Protein AF-A0A9D6EJ32-F1 (afdb_monomer)

Radius of gyration: 25.97 Å; Cα contacts (8 Å, |Δi|>4): 115; chains: 1; bounding box: 68×30×77 Å

Foldseek 3Di:
DDDDDDDDDDDPPPPCPPVDDDDQWDQDPVVRDIAGWDWAFDDQDQQFTKTFTAGPPPRDGRDIDTGRDNVVVVVVVVVVPDDPDPPDDDDDDDD

pLDDT: mean 80.8, std 14.59, range [41.56, 95.0]

Sequence (95 aa):
MGYNKDEKGCRRMTEHAYREFEASALYCARCRRAVAVRKKLLLILPTGAQYDYVCQECGSPVGSKLDQDPTEFRRTARAAGPPPLPTGPPRRRPL

Structure (mmCIF, N/CA/C/O backbone):
data_AF-A0A9D6EJ32-F1
#
_entry.id   AF-A0A9D6EJ32-F1
#
loop_
_atom_site.group_PDB
_atom_site.id
_atom_site.type_symbol
_atom_site.label_atom_id
_atom_site.label_alt_id
_atom_site.label_comp_id
_atom_site.label_asym_id
_atom_site.label_entity_id
_atom_site.label_seq_id
_atom_site.pdbx_PDB_ins_code
_atom_site.Cartn_x
_atom_site.Cartn_y
_atom_site.Cartn_z
_atom_site.occupancy
_atom_site.B_iso_or_equiv
_atom_site.auth_seq_id
_atom_site.auth_comp_id
_atom_site.auth_asym_id
_atom_site.auth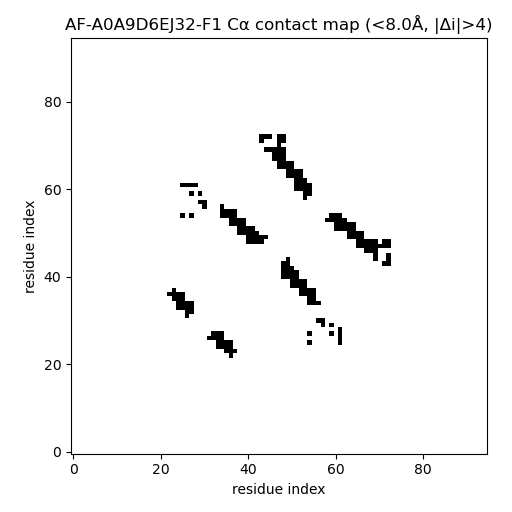_atom_id
_atom_site.pdbx_PDB_model_num
ATOM 1 N N . MET A 1 1 ? 58.852 -21.996 15.484 1.00 41.56 1 MET A N 1
ATOM 2 C CA . MET A 1 1 ? 58.411 -20.917 16.390 1.00 41.56 1 MET A CA 1
ATOM 3 C C . MET A 1 1 ? 56.899 -20.956 16.486 1.00 41.56 1 MET A C 1
ATOM 5 O O . MET A 1 1 ? 56.245 -20.912 15.453 1.00 41.56 1 MET A O 1
ATOM 9 N N . GLY A 1 2 ? 56.365 -21.109 17.695 1.00 46.16 2 GLY A N 1
ATOM 10 C CA . GLY A 1 2 ? 54.937 -20.997 17.961 1.00 46.16 2 GLY A CA 1
ATOM 11 C C . GLY A 1 2 ? 54.562 -19.574 18.349 1.00 46.16 2 GLY A C 1
ATOM 12 O O . GLY A 1 2 ? 55.378 -18.863 18.929 1.00 46.16 2 GLY A O 1
ATOM 13 N N . TYR A 1 3 ? 53.311 -19.218 18.088 1.00 49.28 3 TYR A N 1
ATOM 14 C CA . TYR A 1 3 ? 52.601 -18.201 18.849 1.00 49.28 3 TYR A CA 1
ATOM 15 C C . TYR A 1 3 ? 51.168 -18.692 19.074 1.00 49.28 3 TYR A C 1
ATOM 17 O O . TYR A 1 3 ? 50.356 -18.738 18.156 1.00 49.28 3 TYR A O 1
ATOM 25 N N . ASN A 1 4 ? 50.901 -19.103 20.313 1.00 65.88 4 ASN A N 1
ATOM 26 C CA . ASN A 1 4 ? 49.569 -19.111 20.915 1.00 65.88 4 ASN A CA 1
ATOM 27 C C . ASN A 1 4 ? 49.234 -17.676 21.352 1.00 65.88 4 ASN A C 1
ATOM 29 O O . ASN A 1 4 ? 50.161 -16.997 21.801 1.00 65.88 4 ASN A O 1
ATOM 33 N N . LYS A 1 5 ? 47.957 -17.258 21.283 1.00 45.75 5 LYS A N 1
ATOM 34 C CA . LYS A 1 5 ? 47.224 -16.513 22.340 1.00 45.75 5 LYS A CA 1
ATOM 35 C C . LYS A 1 5 ? 45.914 -15.849 21.849 1.00 45.75 5 LYS A C 1
ATOM 37 O O . LYS A 1 5 ? 45.938 -14.916 21.057 1.00 45.75 5 LYS A O 1
ATOM 42 N N . ASP A 1 6 ? 44.809 -16.314 22.437 1.00 49.41 6 ASP A N 1
ATOM 43 C CA . ASP A 1 6 ? 43.765 -15.518 23.113 1.00 49.41 6 ASP A CA 1
ATOM 44 C C . ASP A 1 6 ? 42.688 -14.750 22.301 1.00 49.41 6 ASP A C 1
ATOM 46 O O . ASP A 1 6 ? 42.751 -13.546 22.074 1.00 49.41 6 ASP A O 1
ATOM 50 N N . GLU A 1 7 ? 41.611 -15.465 21.962 1.00 65.25 7 GLU A N 1
ATOM 51 C CA . GLU A 1 7 ? 40.217 -15.280 22.444 1.00 65.25 7 GLU A CA 1
ATOM 52 C C . GLU A 1 7 ? 39.652 -13.891 22.857 1.00 65.25 7 GLU A C 1
ATOM 54 O O . GLU A 1 7 ? 38.835 -13.824 23.778 1.00 65.25 7 GLU A O 1
ATOM 59 N N . LYS A 1 8 ? 39.963 -12.761 22.204 1.00 58.44 8 LYS A N 1
ATOM 60 C CA . LYS A 1 8 ? 39.352 -11.466 22.604 1.00 58.44 8 LYS A CA 1
ATOM 61 C C . LYS A 1 8 ? 38.588 -10.719 21.508 1.00 58.44 8 LYS A C 1
ATOM 63 O O . LYS A 1 8 ? 39.156 -9.956 20.742 1.00 58.44 8 LYS A O 1
ATOM 68 N N . GLY A 1 9 ? 37.258 -10.845 21.586 1.00 51.47 9 GLY A N 1
ATOM 69 C CA . GLY A 1 9 ? 36.380 -9.676 21.726 1.00 51.47 9 GLY A CA 1
ATOM 70 C C . GLY A 1 9 ? 35.730 -9.109 20.460 1.00 51.47 9 GLY A C 1
ATOM 71 O O . GLY A 1 9 ? 36.396 -8.605 19.570 1.00 51.47 9 GLY A O 1
ATOM 72 N N . CYS A 1 10 ? 34.393 -9.089 20.480 1.00 47.09 10 CYS A N 1
ATOM 73 C CA . CYS A 1 10 ? 33.481 -8.426 19.542 1.00 47.09 10 CYS A CA 1
ATOM 74 C C . CYS A 1 10 ? 33.467 -9.002 18.115 1.00 47.09 10 CYS A C 1
ATOM 76 O O . CYS A 1 10 ? 34.199 -8.579 17.220 1.00 47.09 10 CYS A O 1
ATOM 78 N N . ARG A 1 11 ? 32.555 -9.963 17.888 1.00 57.66 11 ARG A N 1
ATOM 79 C CA . ARG A 1 11 ? 32.134 -10.364 16.538 1.00 57.66 11 ARG A CA 1
ATOM 80 C C . ARG A 1 11 ? 31.806 -9.086 15.765 1.00 57.66 11 ARG A C 1
ATOM 82 O O . ARG A 1 11 ? 30.899 -8.366 16.173 1.00 57.66 11 ARG A O 1
ATOM 89 N N . ARG A 1 12 ? 32.533 -8.811 14.675 1.00 56.84 12 ARG A N 1
ATOM 90 C CA . ARG A 1 12 ? 32.172 -7.778 13.694 1.00 56.84 12 ARG A CA 1
ATOM 91 C C . ARG A 1 12 ? 30.744 -8.065 13.239 1.00 56.84 12 ARG A C 1
ATOM 93 O O . ARG A 1 12 ? 30.522 -8.937 12.403 1.00 56.84 12 ARG A O 1
ATOM 100 N N . MET A 1 13 ? 29.780 -7.395 13.861 1.00 58.62 13 MET A N 1
ATOM 101 C CA . MET A 1 13 ? 28.390 -7.439 13.450 1.00 58.62 13 MET A CA 1
ATOM 102 C C . MET A 1 13 ? 28.369 -6.759 12.090 1.00 58.62 13 MET A C 1
ATOM 104 O O . MET A 1 13 ? 28.684 -5.580 11.972 1.00 58.62 13 MET A O 1
ATOM 108 N N . THR A 1 14 ? 28.152 -7.554 11.050 1.00 59.84 14 THR A N 1
ATOM 109 C CA . THR A 1 14 ? 28.160 -7.111 9.659 1.00 59.84 14 THR A CA 1
ATOM 110 C C . THR A 1 14 ? 27.285 -5.863 9.527 1.00 59.84 14 THR A C 1
ATOM 112 O O . THR A 1 14 ? 26.092 -5.941 9.818 1.00 59.84 14 THR A O 1
ATOM 115 N N . GLU A 1 15 ? 27.851 -4.742 9.064 1.00 59.06 15 GLU A N 1
ATOM 116 C CA . GLU A 1 15 ? 27.186 -3.435 8.838 1.00 59.06 15 GLU A CA 1
ATOM 117 C C . GLU A 1 15 ? 25.871 -3.525 8.038 1.00 59.06 15 GLU A C 1
ATOM 119 O O . GLU A 1 15 ? 25.072 -2.597 7.992 1.00 59.06 15 GLU A O 1
ATOM 124 N N . HIS A 1 16 ? 25.622 -4.666 7.403 1.00 57.69 16 HIS A N 1
ATOM 125 C CA . HIS A 1 16 ? 24.440 -4.953 6.610 1.00 57.69 16 HIS A CA 1
ATOM 126 C C . HIS A 1 16 ? 23.205 -5.362 7.429 1.00 57.69 16 HIS A C 1
ATOM 128 O O . HIS A 1 16 ? 22.118 -5.425 6.859 1.00 57.69 16 HIS A O 1
ATOM 134 N N . ALA A 1 17 ? 23.337 -5.645 8.731 1.00 63.59 17 ALA A N 1
ATOM 135 C CA . ALA A 1 17 ? 22.244 -6.184 9.550 1.00 63.59 17 ALA A CA 1
ATOM 136 C C . ALA A 1 17 ? 21.085 -5.194 9.809 1.00 63.59 17 ALA A C 1
ATOM 138 O O . ALA A 1 17 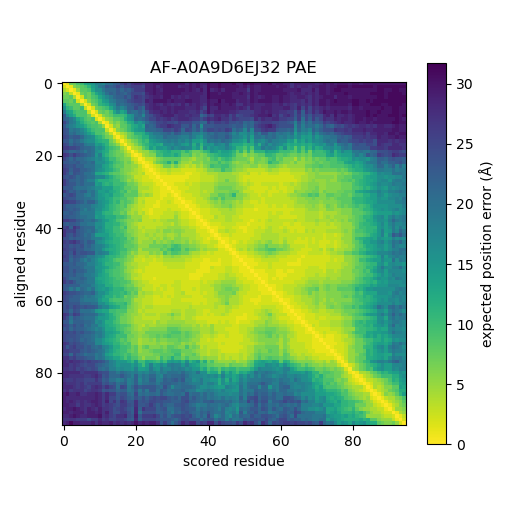? 20.026 -5.613 10.264 1.00 63.59 17 ALA A O 1
ATOM 139 N N . TYR A 1 18 ? 21.260 -3.906 9.493 1.00 62.75 18 TYR A N 1
ATOM 140 C CA . TYR A 1 18 ? 20.289 -2.835 9.768 1.00 62.75 18 TYR A CA 1
ATOM 141 C C . TYR A 1 18 ? 19.859 -2.046 8.521 1.00 62.75 18 TYR A C 1
ATOM 143 O O . TYR A 1 18 ? 19.405 -0.911 8.633 1.00 62.75 18 TYR A O 1
ATOM 151 N N . ARG A 1 19 ? 20.038 -2.608 7.319 1.00 66.00 19 ARG A N 1
ATOM 152 C CA . ARG A 1 19 ? 19.946 -1.843 6.064 1.00 66.00 19 ARG A CA 1
ATOM 153 C C . ARG A 1 19 ? 18.598 -1.184 5.796 1.00 66.00 19 ARG A C 1
ATOM 155 O O . ARG A 1 19 ? 18.601 -0.108 5.211 1.00 66.00 19 ARG A O 1
ATOM 162 N N . GLU A 1 20 ? 17.486 -1.769 6.238 1.00 66.50 20 GLU A N 1
ATOM 163 C CA . GLU A 1 20 ? 16.167 -1.156 6.079 1.00 66.50 20 GLU A CA 1
ATOM 164 C C . GLU A 1 20 ? 15.265 -1.436 7.281 1.00 66.50 20 GLU A C 1
ATOM 166 O O . GLU A 1 20 ? 15.013 -2.587 7.636 1.00 66.50 20 GLU A O 1
ATOM 171 N N . PHE A 1 21 ? 14.764 -0.366 7.900 1.00 70.12 21 PHE A N 1
ATOM 172 C CA . PHE A 1 21 ? 13.732 -0.441 8.927 1.00 70.12 21 PHE A CA 1
ATOM 173 C C . PHE A 1 21 ? 12.362 -0.230 8.286 1.00 70.12 21 PHE A C 1
ATOM 175 O O . PHE A 1 21 ? 12.109 0.793 7.647 1.00 70.12 21 PHE A O 1
ATOM 182 N N . GLU A 1 22 ? 11.461 -1.187 8.485 1.00 80.06 22 GLU A N 1
ATOM 183 C CA . GLU A 1 22 ? 10.052 -1.046 8.126 1.00 80.06 22 GLU A CA 1
ATOM 184 C C . GLU A 1 22 ? 9.205 -0.802 9.377 1.00 80.06 22 GLU A C 1
ATOM 186 O O . GLU A 1 22 ? 9.469 -1.347 10.452 1.00 80.06 22 GLU A O 1
ATOM 191 N N . ALA A 1 23 ? 8.167 0.025 9.241 1.00 79.88 23 ALA A N 1
ATOM 192 C CA . ALA A 1 2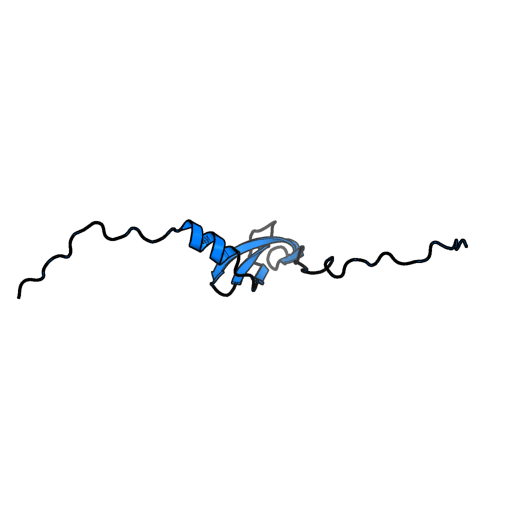3 ? 7.225 0.258 10.325 1.00 79.88 23 ALA A CA 1
ATOM 193 C C . ALA A 1 23 ? 6.335 -0.982 10.498 1.00 79.88 23 ALA A C 1
ATOM 195 O O . ALA A 1 23 ? 5.492 -1.267 9.650 1.00 79.88 23 ALA A O 1
ATOM 196 N N . SER A 1 24 ? 6.510 -1.717 11.599 1.00 84.88 24 SER A N 1
ATOM 197 C CA . SER A 1 24 ? 5.676 -2.880 11.935 1.00 84.88 24 SER A CA 1
ATOM 198 C C . SER A 1 24 ? 4.338 -2.485 12.571 1.00 84.88 24 SER A C 1
ATOM 200 O O . SER A 1 24 ? 3.340 -3.189 12.400 1.00 84.88 24 SER A O 1
ATOM 202 N N . ALA A 1 25 ? 4.291 -1.336 13.254 1.00 91.06 25 ALA A N 1
ATOM 203 C CA . ALA A 1 25 ? 3.086 -0.773 13.847 1.00 91.06 25 ALA A CA 1
ATOM 204 C C . ALA A 1 25 ? 2.992 0.740 13.613 1.00 91.06 25 ALA A C 1
ATOM 206 O O . ALA A 1 25 ? 3.984 1.460 13.711 1.00 91.06 25 ALA A O 1
ATOM 207 N N . LEU A 1 26 ? 1.780 1.222 13.334 1.00 91.81 26 LEU A N 1
ATOM 208 C CA . LEU A 1 26 ? 1.462 2.646 13.211 1.00 91.81 26 LEU A CA 1
ATOM 209 C C . LEU A 1 26 ? 0.184 2.963 13.984 1.00 91.81 26 LEU A C 1
ATOM 211 O O . LEU A 1 26 ? -0.650 2.093 14.245 1.00 91.81 26 LEU A O 1
ATOM 215 N N . TYR A 1 27 ? 0.018 4.229 14.352 1.00 92.88 27 TYR A N 1
ATOM 216 C CA . TYR A 1 27 ? -1.221 4.694 14.958 1.00 92.88 27 TYR A CA 1
ATOM 217 C C . TYR A 1 27 ? -2.329 4.770 13.904 1.00 92.88 27 TYR A C 1
ATOM 219 O O . TYR A 1 27 ? -2.182 5.422 12.872 1.00 92.88 27 TYR A O 1
ATOM 227 N N . CYS A 1 28 ? -3.466 4.133 14.177 1.00 94.31 28 CYS A N 1
ATOM 228 C CA . CYS A 1 28 ? -4.652 4.252 13.338 1.00 94.31 28 CYS A CA 1
ATOM 229 C C . CYS A 1 28 ? -5.647 5.233 13.966 1.00 94.31 28 CYS A C 1
ATOM 231 O O . CYS A 1 28 ? -6.160 4.978 15.054 1.00 94.31 28 CYS A O 1
ATOM 233 N N . ALA A 1 29 ? -6.008 6.302 13.249 1.00 91.88 29 ALA A N 1
ATOM 234 C CA . ALA A 1 29 ? -7.009 7.275 13.706 1.00 91.88 29 ALA A CA 1
ATOM 235 C C . ALA A 1 29 ? -8.410 6.664 13.908 1.00 91.88 29 ALA A C 1
ATOM 237 O O . ALA A 1 29 ? -9.197 7.151 14.719 1.00 91.88 29 ALA A O 1
ATOM 238 N N . ARG A 1 30 ? -8.716 5.568 13.201 1.00 93.38 30 ARG A N 1
ATOM 239 C CA . ARG A 1 30 ? -10.014 4.882 13.261 1.00 93.38 30 ARG A CA 1
ATOM 240 C C . ARG A 1 30 ? -10.118 3.931 14.458 1.00 93.38 30 ARG A C 1
ATOM 242 O O . ARG A 1 30 ? -11.132 3.930 15.144 1.00 93.38 30 ARG A O 1
ATOM 249 N N . CYS A 1 31 ? -9.060 3.163 14.735 1.00 92.31 31 CYS A N 1
ATOM 250 C CA . CYS A 1 31 ? -8.981 2.255 15.889 1.00 92.31 31 CYS A CA 1
ATOM 251 C C . CYS A 1 31 ? -8.491 2.947 17.172 1.00 92.31 31 CYS A C 1
ATOM 253 O O . CYS A 1 31 ? -8.570 2.354 18.244 1.00 92.31 31 CYS A O 1
ATOM 255 N N . ARG A 1 32 ? -7.962 4.175 17.055 1.00 93.19 32 ARG A N 1
ATOM 256 C CA . ARG A 1 32 ? -7.398 5.003 18.137 1.00 93.19 32 ARG A CA 1
ATOM 257 C C . ARG A 1 32 ? -6.324 4.298 18.969 1.00 93.19 32 ARG A C 1
ATOM 259 O O . ARG A 1 32 ? -6.180 4.549 20.161 1.00 93.19 32 ARG A O 1
ATOM 266 N N . ARG A 1 33 ? -5.570 3.397 18.342 1.00 93.00 33 ARG A N 1
ATOM 267 C CA . ARG A 1 33 ? -4.496 2.626 18.978 1.00 93.00 33 ARG A CA 1
ATOM 268 C C . ARG A 1 33 ? -3.367 2.362 17.989 1.00 93.00 33 ARG A C 1
ATOM 270 O O . ARG A 1 33 ? -3.576 2.438 16.774 1.00 93.00 33 ARG A O 1
ATOM 277 N N . ALA A 1 34 ? -2.188 2.038 18.514 1.00 92.50 34 ALA A N 1
ATOM 278 C CA . ALA A 1 34 ? -1.113 1.471 17.711 1.00 92.50 34 ALA A CA 1
ATOM 279 C C . ALA A 1 34 ? -1.543 0.078 17.238 1.00 92.50 34 ALA A C 1
ATOM 281 O O . ALA A 1 34 ? -1.931 -0.773 18.037 1.00 92.50 34 ALA A O 1
ATOM 282 N N . VAL A 1 35 ? -1.531 -0.122 15.929 1.00 93.00 35 VAL A N 1
ATOM 283 C CA . VAL A 1 35 ? -1.958 -1.360 15.278 1.00 93.00 35 VAL A CA 1
ATOM 284 C C . VAL A 1 35 ? -0.841 -1.862 14.388 1.00 93.00 35 VAL A C 1
ATOM 286 O O . VAL A 1 35 ? -0.100 -1.068 13.806 1.00 93.00 35 VAL A O 1
ATOM 289 N N . ALA A 1 36 ? -0.744 -3.183 14.253 1.00 93.19 36 ALA A N 1
ATOM 290 C CA . ALA A 1 36 ? 0.107 -3.776 13.239 1.00 93.19 36 ALA A CA 1
ATOM 291 C C . ALA A 1 36 ? -0.353 -3.313 11.850 1.00 93.19 36 ALA A C 1
ATOM 293 O O . ALA A 1 36 ? -1.558 -3.210 11.579 1.00 93.19 36 ALA A O 1
ATOM 294 N N . VAL A 1 37 ? 0.603 -3.042 10.967 1.00 94.25 37 VAL A N 1
ATOM 295 C CA . VAL A 1 37 ? 0.321 -2.620 9.591 1.00 94.25 37 VAL A CA 1
ATOM 296 C C . VAL A 1 37 ? 0.752 -3.675 8.585 1.00 94.25 37 VAL A C 1
ATOM 298 O O . VAL A 1 37 ? 1.590 -4.529 8.869 1.00 94.25 37 VAL A O 1
ATOM 301 N N . ARG A 1 38 ? 0.131 -3.655 7.406 1.00 91.75 38 ARG A N 1
ATOM 302 C CA . ARG A 1 38 ? 0.611 -4.367 6.214 1.00 91.75 38 ARG A CA 1
ATOM 303 C C . ARG A 1 38 ? 0.958 -3.344 5.153 1.00 91.75 38 ARG A C 1
ATOM 305 O O . ARG A 1 38 ? 0.220 -2.380 4.959 1.00 91.75 38 ARG A O 1
ATOM 312 N N . LYS A 1 39 ? 2.064 -3.581 4.463 1.00 92.25 39 LYS A N 1
ATOM 313 C CA . LYS A 1 39 ? 2.495 -2.796 3.313 1.00 92.25 39 LYS A CA 1
ATOM 314 C C . LYS A 1 39 ? 1.791 -3.332 2.067 1.00 92.25 39 LYS A C 1
ATOM 316 O O . LYS A 1 39 ? 1.884 -4.522 1.771 1.00 92.25 39 LYS A O 1
ATOM 321 N N . LYS A 1 40 ? 1.061 -2.475 1.357 1.00 91.50 40 LYS A N 1
ATOM 322 C CA . LYS A 1 40 ? 0.361 -2.813 0.114 1.00 91.50 40 LYS A CA 1
ATOM 323 C C . LYS A 1 40 ? 0.921 -1.971 -1.021 1.00 91.50 40 LYS A C 1
ATOM 325 O O . LYS A 1 40 ? 0.957 -0.752 -0.912 1.00 91.50 40 LYS A O 1
ATOM 330 N N . LEU A 1 41 ? 1.353 -2.619 -2.099 1.00 93.00 41 LEU A N 1
ATOM 331 C CA . LEU A 1 41 ? 1.827 -1.924 -3.294 1.00 93.00 41 LEU A CA 1
ATOM 332 C C . LEU A 1 41 ? 0.659 -1.169 -3.935 1.00 93.00 41 LEU A C 1
ATOM 334 O O . LEU A 1 41 ? -0.360 -1.779 -4.265 1.00 93.00 41 LEU A O 1
ATOM 338 N N . LEU A 1 42 ? 0.806 0.149 -4.067 1.00 92.06 42 LEU A N 1
ATOM 339 C CA . LEU A 1 42 ? -0.193 1.025 -4.673 1.00 92.06 42 LEU A CA 1
ATOM 340 C C . LEU A 1 42 ? 0.163 1.317 -6.130 1.00 92.06 42 LEU A C 1
ATOM 342 O O . LEU A 1 42 ? -0.677 1.164 -7.013 1.00 92.06 42 LEU A O 1
ATOM 346 N N . LEU A 1 43 ? 1.409 1.734 -6.374 1.00 91.81 43 LEU A N 1
ATOM 347 C CA . LEU A 1 43 ? 1.852 2.187 -7.687 1.00 91.81 43 LEU A CA 1
ATOM 348 C C . LEU A 1 43 ? 3.304 1.790 -7.947 1.00 91.81 43 LEU A C 1
ATOM 350 O O . LEU A 1 43 ? 4.162 1.880 -7.069 1.00 91.81 43 LEU A O 1
ATOM 354 N N . ILE A 1 44 ? 3.576 1.389 -9.185 1.00 92.00 44 ILE A N 1
ATOM 355 C CA . ILE A 1 44 ? 4.912 1.048 -9.662 1.00 92.00 44 ILE A CA 1
ATOM 356 C C . ILE A 1 44 ? 5.379 2.167 -10.591 1.00 92.00 44 ILE A C 1
ATOM 358 O O . ILE A 1 44 ? 4.770 2.400 -11.634 1.00 92.00 44 ILE A O 1
ATOM 362 N N . LEU A 1 45 ? 6.452 2.859 -10.214 1.00 92.31 45 LEU A N 1
ATOM 363 C CA . LEU A 1 45 ? 7.055 3.933 -10.993 1.00 92.31 45 LEU A CA 1
ATOM 364 C C . LEU A 1 45 ? 8.427 3.487 -11.527 1.00 92.31 45 LEU A C 1
ATOM 366 O O . LEU A 1 45 ? 9.084 2.635 -10.930 1.00 92.31 45 LEU A O 1
ATOM 370 N N . PRO A 1 46 ? 8.927 4.093 -12.616 1.00 89.69 46 PRO A N 1
ATOM 371 C CA . PRO A 1 46 ? 10.283 3.823 -13.101 1.00 89.69 46 PRO A CA 1
ATOM 372 C C . PRO A 1 46 ? 11.380 4.147 -12.077 1.00 89.69 46 PRO A C 1
ATOM 374 O O . PRO A 1 46 ? 12.440 3.526 -12.090 1.00 89.69 46 PRO A O 1
ATOM 377 N N . THR A 1 47 ? 11.128 5.122 -11.200 1.00 89.25 47 THR A N 1
ATOM 378 C CA . THR A 1 47 ? 12.047 5.571 -10.145 1.00 89.25 47 THR A CA 1
ATOM 379 C C . THR A 1 47 ? 11.953 4.745 -8.864 1.00 89.25 47 THR A C 1
ATOM 381 O O . THR A 1 47 ? 12.861 4.809 -8.044 1.00 89.25 47 THR A O 1
ATOM 384 N N . GLY A 1 48 ? 10.875 3.984 -8.667 1.00 91.81 48 GLY A N 1
ATOM 385 C CA . GLY A 1 48 ? 10.617 3.313 -7.399 1.00 91.81 48 GLY A CA 1
ATOM 386 C C . GLY A 1 48 ? 9.197 2.770 -7.264 1.00 91.81 48 GLY A C 1
ATOM 387 O O . GLY A 1 48 ? 8.382 2.868 -8.177 1.00 91.81 48 GLY A O 1
ATOM 388 N N . ALA A 1 49 ? 8.875 2.215 -6.103 1.00 93.06 49 ALA A N 1
ATOM 389 C CA . ALA A 1 49 ? 7.565 1.650 -5.801 1.00 93.06 49 ALA A CA 1
ATOM 390 C C . ALA A 1 49 ? 6.907 2.385 -4.627 1.00 93.06 49 ALA A C 1
ATOM 392 O O . ALA A 1 49 ? 7.507 2.560 -3.565 1.00 93.06 49 ALA A O 1
ATOM 393 N N . GLN A 1 50 ? 5.662 2.820 -4.820 1.00 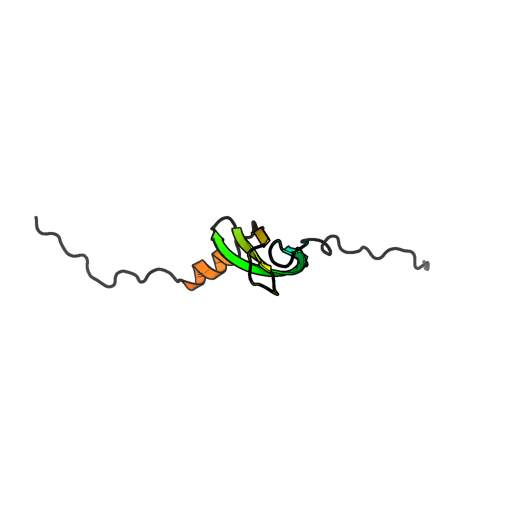93.00 50 GLN A N 1
ATOM 394 C CA . GLN A 1 50 ? 4.857 3.448 -3.779 1.00 93.00 50 GLN A CA 1
ATOM 395 C C . GLN A 1 50 ? 3.975 2.405 -3.102 1.00 93.00 50 GLN A C 1
ATOM 397 O O . GLN A 1 50 ? 3.227 1.673 -3.756 1.00 93.00 50 GLN A O 1
ATOM 402 N N . TYR A 1 51 ? 4.023 2.391 -1.778 1.00 93.38 51 TYR A N 1
ATOM 403 C CA . TYR A 1 51 ? 3.254 1.499 -0.934 1.00 93.38 51 TYR A CA 1
ATOM 404 C C . TYR A 1 51 ? 2.419 2.284 0.065 1.00 93.38 51 TYR A C 1
ATOM 406 O O . TYR A 1 51 ? 2.891 3.265 0.638 1.00 93.38 51 TYR A O 1
ATOM 414 N N . ASP A 1 52 ? 1.230 1.775 0.351 1.00 93.88 52 ASP A N 1
ATOM 415 C CA . ASP A 1 52 ? 0.406 2.233 1.459 1.00 93.88 52 ASP A CA 1
ATOM 416 C C . ASP A 1 52 ? 0.527 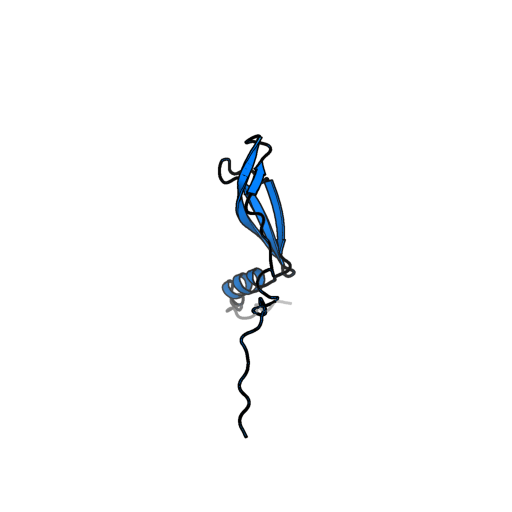1.270 2.635 1.00 93.88 52 ASP A C 1
ATOM 418 O O . ASP A 1 52 ? 0.469 0.045 2.488 1.00 93.88 52 ASP A O 1
ATOM 422 N N . TYR A 1 53 ? 0.661 1.835 3.827 1.00 94.31 53 TYR A N 1
ATOM 423 C CA . TYR A 1 53 ? 0.495 1.108 5.070 1.00 94.31 53 TYR A CA 1
ATOM 424 C C . TYR A 1 53 ? -0.976 1.076 5.432 1.00 94.31 53 TYR A C 1
ATOM 426 O O . TYR A 1 53 ? -1.621 2.110 5.620 1.00 94.31 53 TYR A O 1
ATOM 434 N N . VAL A 1 54 ? -1.494 -0.135 5.570 1.00 94.50 54 VAL A N 1
ATOM 435 C CA . VAL A 1 54 ? -2.895 -0.381 5.874 1.00 94.50 54 VAL A CA 1
ATOM 436 C C . VAL A 1 54 ? -3.003 -1.010 7.255 1.00 94.50 54 VAL A C 1
ATOM 438 O O . VAL A 1 54 ? -2.267 -1.943 7.587 1.00 94.50 54 VAL A O 1
ATOM 441 N N . CYS A 1 55 ? -3.932 -0.501 8.064 1.00 95.00 55 CYS A N 1
ATOM 442 C CA . CYS A 1 55 ? -4.276 -1.095 9.352 1.00 95.00 55 CYS A CA 1
ATOM 443 C C . CYS A 1 55 ? -4.771 -2.536 9.158 1.00 95.00 55 CYS A C 1
ATOM 445 O O . CYS A 1 55 ? -5.723 -2.756 8.407 1.00 95.00 55 CYS A O 1
ATOM 447 N N . GLN A 1 56 ? -4.175 -3.504 9.863 1.00 93.25 56 GLN A N 1
ATOM 448 C CA . GLN A 1 56 ? -4.602 -4.907 9.769 1.00 93.25 56 GLN A CA 1
ATOM 449 C C . GLN A 1 56 ? -6.008 -5.164 10.324 1.00 93.25 56 GLN A C 1
ATOM 451 O O . GLN A 1 56 ? -6.663 -6.103 9.889 1.00 93.25 56 GLN A O 1
ATOM 456 N N . GLU A 1 57 ? -6.476 -4.323 11.247 1.00 93.19 57 GLU A N 1
ATOM 457 C CA . GLU A 1 57 ? -7.769 -4.496 11.916 1.00 93.19 57 GLU A CA 1
ATOM 458 C C . GLU A 1 57 ? -8.927 -3.912 11.097 1.00 93.19 57 GLU A C 1
ATOM 460 O O . GLU A 1 57 ? -9.957 -4.551 10.917 1.00 93.19 57 GLU A O 1
ATOM 465 N N . CYS A 1 58 ? -8.780 -2.677 10.603 1.00 92.69 58 CYS A N 1
ATOM 466 C CA . CYS A 1 58 ? -9.880 -1.931 9.980 1.00 92.69 58 CYS A CA 1
ATOM 467 C C . CYS A 1 58 ? -9.670 -1.603 8.498 1.00 92.69 58 CYS A C 1
ATOM 469 O O . CYS A 1 58 ? -10.565 -1.034 7.873 1.00 92.69 58 CYS A O 1
ATOM 471 N N . GLY A 1 59 ? -8.496 -1.899 7.935 1.00 91.44 59 GLY A N 1
ATOM 472 C CA . GLY A 1 59 ? -8.213 -1.670 6.520 1.00 91.44 59 GLY A CA 1
ATOM 473 C C . GLY A 1 59 ? -8.027 -0.203 6.116 1.00 91.44 59 GLY A C 1
ATOM 474 O O . GLY A 1 59 ? -7.925 0.081 4.926 1.00 91.44 59 GLY A O 1
ATOM 475 N N . SER A 1 60 ? -7.991 0.747 7.060 1.00 92.94 60 SER A N 1
ATOM 476 C CA . SER A 1 60 ? -7.761 2.157 6.720 1.00 92.94 60 SER A CA 1
ATOM 477 C C . SER A 1 60 ? -6.298 2.404 6.335 1.00 92.94 60 SER A C 1
ATOM 479 O O . SER A 1 60 ? -5.416 1.879 7.028 1.00 92.94 60 SER A O 1
ATOM 481 N N . PRO A 1 61 ? -6.018 3.250 5.328 1.00 92.94 61 PRO A N 1
ATOM 482 C CA . PRO A 1 61 ? -4.664 3.722 5.071 1.00 92.94 61 PRO A CA 1
ATOM 483 C C . PRO A 1 61 ? -4.210 4.592 6.248 1.00 92.94 61 PRO A C 1
ATOM 485 O O . PRO A 1 61 ? -4.921 5.501 6.675 1.00 92.94 61 PRO A O 1
ATOM 488 N N . VAL A 1 62 ? -3.054 4.266 6.816 1.00 93.81 62 VAL A N 1
ATOM 489 C CA . VAL A 1 62 ? -2.470 4.973 7.970 1.00 93.81 62 VAL A CA 1
ATOM 490 C C . VAL A 1 62 ? -1.177 5.702 7.615 1.00 93.81 62 VAL A C 1
ATOM 492 O O . VAL A 1 62 ? -0.722 6.544 8.380 1.00 93.81 62 VAL A O 1
ATOM 495 N N . GLY A 1 63 ? -0.596 5.410 6.453 1.00 91.88 63 GLY A N 1
ATOM 496 C CA . GLY A 1 63 ? 0.584 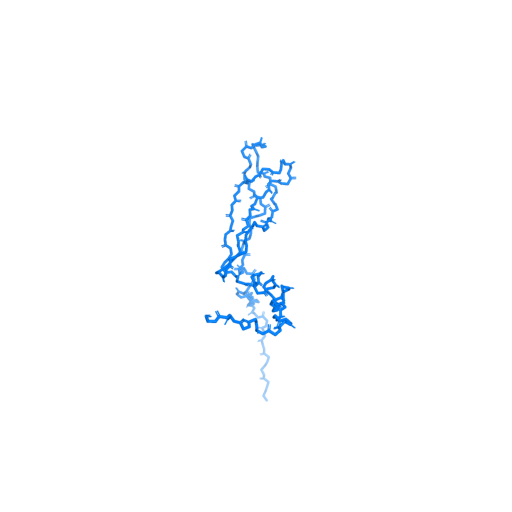6.093 5.941 1.00 91.88 63 GLY A CA 1
ATOM 497 C C . GLY A 1 63 ? 1.002 5.545 4.584 1.00 91.88 63 GLY A C 1
ATOM 498 O O . GLY A 1 63 ? 0.408 4.590 4.090 1.00 91.88 63 GLY A O 1
ATOM 499 N N . SER A 1 64 ? 2.051 6.125 4.011 1.00 92.50 64 SER A N 1
ATOM 500 C CA . SER A 1 64 ? 2.613 5.722 2.720 1.00 92.50 64 SER A CA 1
ATOM 501 C C . SER A 1 64 ? 4.143 5.717 2.765 1.00 92.50 64 SER A C 1
ATOM 503 O O . SER A 1 64 ? 4.741 6.538 3.461 1.00 92.50 64 SER A O 1
ATOM 505 N N . LYS A 1 65 ? 4.779 4.824 2.002 1.00 90.62 65 LYS A N 1
ATOM 506 C CA . LYS A 1 65 ? 6.234 4.759 1.781 1.00 90.62 65 LYS A CA 1
ATOM 507 C C . LYS A 1 65 ? 6.514 4.768 0.282 1.00 90.62 65 LYS A C 1
ATOM 509 O O . LYS A 1 65 ? 5.822 4.097 -0.476 1.00 90.62 65 LYS A O 1
ATOM 514 N N . LEU A 1 66 ? 7.552 5.486 -0.131 1.00 92.38 66 LEU A N 1
ATOM 515 C CA . LEU A 1 66 ? 8.100 5.400 -1.480 1.00 92.38 66 LEU A CA 1
ATOM 516 C C . LEU A 1 66 ? 9.481 4.749 -1.397 1.00 92.38 66 LEU A C 1
ATOM 518 O O . LEU A 1 66 ? 10.418 5.362 -0.890 1.00 92.38 66 LEU A O 1
ATOM 522 N N . ASP A 1 67 ? 9.604 3.522 -1.891 1.00 90.06 67 ASP A N 1
ATOM 523 C CA . ASP A 1 67 ? 10.897 2.853 -2.018 1.00 90.06 67 ASP A CA 1
ATOM 524 C C . ASP A 1 67 ? 11.541 3.269 -3.335 1.00 90.06 67 ASP A C 1
ATOM 526 O O . ASP A 1 67 ? 10.935 3.124 -4.392 1.00 90.06 67 ASP A O 1
ATOM 530 N N . GLN A 1 68 ? 12.782 3.754 -3.292 1.00 89.50 68 GLN A N 1
ATOM 531 C CA . GLN A 1 68 ? 13.552 4.144 -4.485 1.00 89.50 68 GLN A CA 1
ATOM 532 C C . GLN A 1 68 ? 14.125 2.935 -5.249 1.00 89.50 68 GLN A C 1
ATOM 534 O O . GLN A 1 68 ? 15.079 3.064 -6.013 1.00 89.50 68 GLN A O 1
ATOM 539 N N . ASP A 1 69 ? 13.573 1.743 -5.022 1.00 87.69 69 ASP A N 1
ATOM 540 C CA . ASP A 1 69 ? 14.006 0.522 -5.682 1.00 87.69 69 ASP A CA 1
ATOM 541 C C . ASP A 1 69 ? 13.132 0.243 -6.922 1.00 87.69 69 ASP A C 1
ATOM 543 O O . ASP A 1 69 ? 11.926 0.006 -6.806 1.00 87.69 69 ASP A O 1
ATOM 547 N N . PRO A 1 70 ? 13.708 0.256 -8.136 1.00 87.69 70 PRO A N 1
ATOM 548 C CA . PRO A 1 70 ? 12.969 0.034 -9.375 1.00 87.69 70 PRO A CA 1
ATOM 549 C C . PRO A 1 70 ? 12.771 -1.459 -9.698 1.00 87.69 70 PRO A C 1
ATOM 551 O O . PRO A 1 70 ? 12.407 -1.795 -10.829 1.00 87.69 70 PRO A O 1
ATOM 554 N N . THR A 1 71 ? 13.046 -2.391 -8.775 1.00 89.44 71 THR A N 1
ATOM 555 C CA . THR A 1 71 ? 12.947 -3.834 -9.053 1.00 89.44 71 THR A CA 1
ATOM 556 C C . THR A 1 71 ? 11.523 -4.234 -9.420 1.00 89.44 71 THR A C 1
ATOM 558 O O . THR A 1 71 ? 11.338 -4.963 -10.397 1.00 89.44 71 THR A O 1
ATOM 561 N N . GLU A 1 72 ? 10.518 -3.706 -8.720 1.00 88.56 72 GLU A N 1
ATOM 562 C CA . GLU A 1 72 ? 9.101 -3.971 -9.013 1.00 88.56 72 GLU A CA 1
ATOM 563 C C . GLU A 1 72 ? 8.696 -3.483 -10.410 1.00 88.56 72 GLU A C 1
ATOM 565 O O . GLU A 1 72 ? 7.974 -4.175 -11.137 1.00 88.56 72 GLU A O 1
ATOM 570 N N . PHE A 1 73 ? 9.238 -2.339 -10.840 1.00 88.81 73 PHE A N 1
ATOM 571 C CA . PHE A 1 73 ? 9.059 -1.837 -12.202 1.00 88.81 73 PHE A CA 1
ATOM 572 C C . PHE A 1 73 ? 9.663 -2.787 -13.224 1.00 88.81 73 PHE A C 1
ATOM 574 O O . PHE A 1 73 ? 8.986 -3.188 -14.166 1.00 88.81 73 PHE A O 1
ATOM 581 N N . ARG A 1 74 ? 10.910 -3.221 -13.017 1.00 86.81 74 ARG A N 1
ATOM 582 C CA . ARG A 1 74 ? 11.568 -4.165 -13.931 1.00 86.81 74 ARG A CA 1
ATOM 583 C C . ARG A 1 74 ? 10.826 -5.497 -14.003 1.00 86.81 74 ARG A C 1
ATOM 585 O O . ARG A 1 74 ? 10.732 -6.060 -15.089 1.00 86.81 74 ARG A O 1
ATOM 592 N N . ARG A 1 75 ? 10.318 -6.010 -12.878 1.00 87.06 75 ARG A N 1
ATOM 593 C CA . ARG A 1 75 ? 9.544 -7.262 -12.823 1.00 87.06 75 ARG A CA 1
ATOM 594 C C . ARG A 1 75 ? 8.256 -7.145 -13.631 1.00 87.06 75 ARG A C 1
ATOM 596 O O . ARG A 1 75 ? 8.013 -7.965 -14.513 1.00 87.06 75 ARG A O 1
ATOM 603 N N . THR A 1 76 ? 7.485 -6.091 -13.385 1.00 85.69 76 THR A N 1
ATOM 604 C CA . THR A 1 76 ? 6.185 -5.886 -14.035 1.00 85.69 76 THR A CA 1
ATOM 605 C C . THR A 1 76 ? 6.336 -5.536 -15.516 1.00 85.69 76 THR A C 1
ATOM 607 O O . THR A 1 76 ? 5.652 -6.113 -16.356 1.00 85.69 76 THR A O 1
ATOM 610 N N . ALA A 1 77 ? 7.290 -4.669 -15.868 1.00 84.00 77 ALA A N 1
ATOM 611 C CA . ALA A 1 77 ? 7.564 -4.299 -17.257 1.00 84.00 77 ALA A CA 1
ATOM 612 C C . ALA A 1 77 ? 8.030 -5.495 -18.103 1.00 84.00 77 ALA A C 1
ATOM 614 O O . ALA A 1 77 ? 7.682 -5.595 -19.275 1.00 84.00 77 ALA A O 1
ATOM 615 N N . ARG A 1 78 ? 8.789 -6.433 -17.517 1.00 78.25 78 ARG A N 1
ATOM 616 C CA . ARG A 1 78 ? 9.205 -7.662 -18.213 1.00 78.25 78 ARG A CA 1
ATOM 617 C C . ARG A 1 78 ? 8.043 -8.619 -18.456 1.00 78.25 78 ARG A C 1
ATOM 619 O O . ARG A 1 78 ? 8.010 -9.252 -19.505 1.00 78.25 78 ARG A O 1
ATOM 626 N N . ALA A 1 79 ? 7.103 -8.715 -17.516 1.00 75.31 79 ALA A N 1
ATOM 627 C CA . ALA A 1 79 ? 5.935 -9.582 -17.652 1.00 75.31 79 ALA A CA 1
ATOM 628 C C . ALA A 1 79 ? 5.004 -9.153 -18.800 1.00 75.31 79 ALA A C 1
ATOM 630 O O . ALA A 1 79 ? 4.347 -10.002 -19.393 1.00 75.31 79 ALA A O 1
ATOM 631 N N . ALA A 1 80 ? 4.979 -7.863 -19.149 1.00 70.75 80 ALA A N 1
ATOM 632 C CA . ALA A 1 80 ? 4.175 -7.361 -20.263 1.00 70.75 80 ALA A CA 1
ATOM 633 C C . ALA A 1 80 ? 4.647 -7.867 -21.644 1.00 70.75 80 ALA A C 1
ATOM 635 O O . ALA A 1 80 ? 3.868 -7.840 -22.594 1.00 70.75 80 ALA A O 1
ATOM 636 N N . GLY A 1 81 ? 5.892 -8.352 -21.758 1.00 67.00 81 GLY A N 1
ATOM 637 C CA . GLY A 1 81 ? 6.506 -8.701 -23.039 1.00 67.00 81 GLY A CA 1
ATOM 638 C C . GLY A 1 81 ? 6.662 -7.490 -23.977 1.00 67.00 81 GLY A C 1
ATOM 639 O O . GLY A 1 81 ? 6.167 -6.396 -23.697 1.00 67.00 81 GLY A O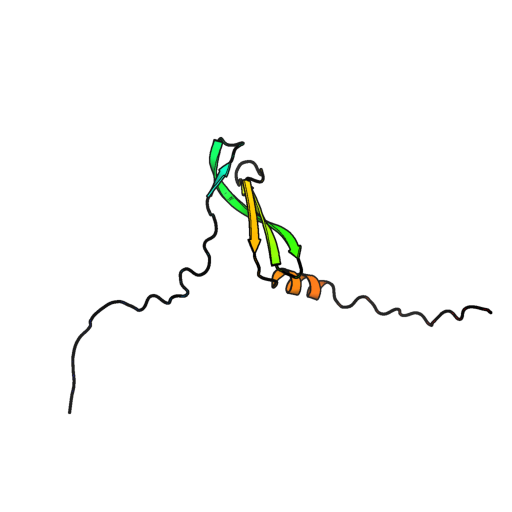 1
ATOM 640 N N . PRO A 1 82 ? 7.386 -7.632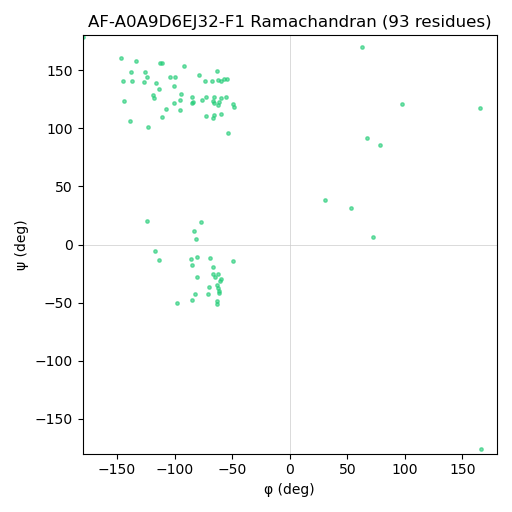 -25.099 1.00 70.75 82 PRO A N 1
ATOM 641 C CA . PRO A 1 82 ? 7.284 -6.652 -26.172 1.00 70.75 82 PRO A CA 1
ATOM 642 C C . PRO A 1 82 ? 5.839 -6.645 -26.705 1.00 70.75 82 PRO A C 1
ATOM 644 O O . PRO A 1 82 ? 5.234 -7.718 -26.806 1.00 70.75 82 PRO A O 1
ATOM 647 N N . PRO A 1 83 ? 5.269 -5.475 -27.059 1.00 70.50 83 PRO A N 1
A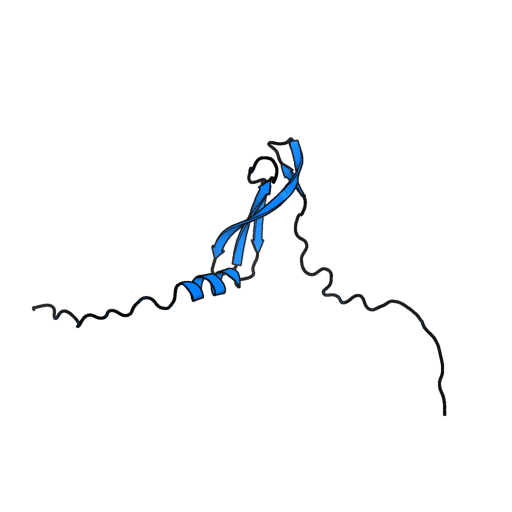TOM 648 C CA . PRO A 1 83 ? 3.961 -5.440 -27.702 1.00 70.50 83 PRO A CA 1
ATOM 649 C C . PRO A 1 83 ? 3.992 -6.330 -28.954 1.00 70.50 83 PRO A C 1
ATOM 651 O O . PRO A 1 83 ? 5.025 -6.369 -29.636 1.00 70.50 83 PRO A O 1
ATOM 654 N N . PRO A 1 84 ? 2.904 -7.058 -29.269 1.00 74.31 84 PRO A N 1
ATOM 655 C CA . PRO A 1 84 ? 2.866 -7.877 -30.470 1.00 74.31 84 PRO A CA 1
ATOM 656 C C . PRO A 1 84 ? 3.175 -6.992 -31.679 1.00 74.31 84 PRO A C 1
ATOM 658 O O . PRO A 1 84 ? 2.567 -5.936 -31.867 1.00 74.31 84 PRO A O 1
ATOM 661 N N . LEU A 1 85 ? 4.162 -7.410 -32.474 1.00 77.19 85 LEU A N 1
ATOM 662 C CA . LEU A 1 85 ? 4.505 -6.728 -33.715 1.00 77.19 85 LEU A CA 1
ATOM 663 C C . LEU A 1 85 ? 3.264 -6.684 -34.619 1.00 77.19 85 LEU A C 1
ATOM 665 O O . LEU A 1 85 ? 2.505 -7.658 -34.655 1.00 77.19 85 LEU A O 1
ATOM 669 N N . PRO A 1 86 ? 3.046 -5.589 -35.366 1.00 78.94 86 PRO A N 1
ATOM 670 C CA . PRO A 1 86 ? 1.978 -5.549 -36.351 1.00 78.94 86 PRO A CA 1
ATOM 671 C C . PRO A 1 86 ? 2.221 -6.654 -37.387 1.00 78.94 86 PRO A C 1
ATOM 673 O O . PRO A 1 86 ? 3.169 -6.597 -38.163 1.00 78.94 86 PRO A O 1
ATOM 676 N N . THR A 1 87 ? 1.360 -7.672 -37.404 1.00 77.88 87 THR A N 1
ATOM 677 C CA . THR A 1 87 ? 1.430 -8.808 -38.341 1.00 77.88 87 THR A CA 1
ATOM 678 C C . THR A 1 87 ? 0.829 -8.491 -39.715 1.00 77.88 87 THR A C 1
ATOM 680 O O . THR A 1 87 ? 0.723 -9.369 -40.568 1.00 77.88 87 THR A O 1
ATOM 683 N N . GLY A 1 88 ? 0.419 -7.240 -39.948 1.00 81.19 88 GLY A N 1
ATOM 684 C CA . GLY A 1 88 ? -0.242 -6.809 -41.176 1.00 81.19 88 GLY A CA 1
ATOM 685 C C . GLY A 1 88 ? 0.703 -6.107 -42.160 1.00 81.19 88 GLY A C 1
ATOM 686 O O . GLY A 1 88 ? 1.563 -5.335 -41.732 1.00 81.19 88 GLY A O 1
ATOM 687 N N . PRO A 1 89 ? 0.527 -6.301 -43.480 1.00 81.94 89 PRO A N 1
ATOM 688 C CA . PRO A 1 89 ? 1.237 -5.513 -44.482 1.00 81.94 89 PRO A CA 1
ATOM 689 C C . PRO A 1 89 ? 0.845 -4.023 -44.388 1.00 81.94 89 PRO A C 1
ATOM 691 O O . PRO A 1 89 ? -0.299 -3.706 -44.041 1.00 81.94 89 PRO A O 1
ATOM 694 N N . PRO A 1 90 ? 1.752 -3.085 -44.724 1.00 79.50 90 PRO A N 1
ATOM 695 C CA . PRO A 1 90 ? 1.436 -1.661 -44.722 1.00 79.50 90 PRO A CA 1
ATOM 696 C C . PRO A 1 90 ? 0.318 -1.373 -45.732 1.00 79.50 90 PRO A C 1
ATOM 698 O O . PRO A 1 90 ? 0.449 -1.658 -46.925 1.00 79.50 90 PRO A O 1
ATOM 701 N N . ARG A 1 91 ? -0.795 -0.792 -45.269 1.00 79.38 91 ARG A N 1
ATOM 702 C CA . ARG A 1 91 ? -1.860 -0.320 -46.164 1.00 79.38 91 ARG A CA 1
ATOM 703 C C . ARG A 1 91 ? -1.306 0.835 -46.993 1.00 79.38 91 ARG A C 1
ATOM 705 O O . ARG A 1 91 ? -1.030 1.907 -46.459 1.00 79.38 91 ARG A O 1
ATOM 712 N N . ARG A 1 92 ? -1.136 0.618 -48.299 1.00 81.25 92 ARG A N 1
ATOM 713 C CA . ARG A 1 92 ? -0.813 1.696 -49.239 1.00 81.25 92 ARG A CA 1
ATOM 714 C C . ARG A 1 92 ? -1.967 2.693 -49.224 1.00 81.25 92 ARG A C 1
ATOM 716 O O . ARG A 1 92 ? -3.111 2.325 -49.481 1.00 81.25 92 ARG A O 1
ATOM 723 N N . ARG A 1 93 ? -1.661 3.937 -48.871 1.00 77.75 93 ARG A N 1
ATOM 724 C CA . ARG A 1 93 ? -2.609 5.047 -48.921 1.00 77.75 93 ARG A CA 1
ATOM 725 C C . ARG A 1 93 ? -2.745 5.467 -50.395 1.00 77.75 93 ARG A C 1
ATOM 727 O O . ARG A 1 93 ? -1.705 5.699 -51.012 1.00 77.75 93 ARG A O 1
ATOM 734 N N . PRO A 1 94 ? -3.952 5.495 -50.983 1.00 78.88 94 PRO A N 1
ATOM 735 C CA . PRO A 1 94 ? -4.131 6.012 -52.336 1.00 78.88 94 PRO A CA 1
ATOM 736 C C . PRO A 1 94 ? -3.873 7.529 -52.354 1.00 78.88 94 PRO A C 1
ATOM 738 O O . PRO A 1 94 ? -4.195 8.209 -51.375 1.00 78.88 94 PRO A O 1
ATOM 741 N N . LEU A 1 95 ? -3.221 7.993 -53.429 1.00 77.06 95 LEU A N 1
ATOM 742 C CA . LEU A 1 95 ? -2.934 9.402 -53.732 1.00 77.06 95 LEU A CA 1
ATOM 743 C C . LEU A 1 95 ? -4.200 10.137 -54.177 1.00 77.06 95 LEU A C 1
ATOM 745 O O . LEU A 1 95 ? -5.009 9.501 -54.890 1.00 77.06 95 LEU A O 1
#

Nearest PDB structures (foldseek):
  4c2m-assembly1_I  TM=3.310E-01  e=9.362E-02  Saccharomyces cerevisiae
  6fsf-assembly1_A  TM=5.358E-01  e=1.636E+00  Saccharomyces cerevisiae S288C

Secondary structure (DSSP, 8-state):
--------------GGGGS----SEEEETTTTEEEEEEEEEEEEETTEEEEEEEETTT--EEEEEEE--THHHHHHHHHT-SPPP--SPP-PPP-

Mean predicted aligned error: 12.85 Å

Solvent-accessible surface area (backbone atoms only — not comparable to full-atom values): 6315 Å² total; per-residue (Å²): 138,87,82,88,85,80,98,74,82,77,82,82,72,60,87,69,81,69,77,76,88,76,79,60,58,46,63,32,87,86,77,71,40,78,35,52,44,44,82,40,85,73,46,76,35,85,69,16,34,33,27,35,29,24,34,70,89,78,63,48,78,61,49,74,49,74,43,75,52,35,62,65,31,56,55,54,59,57,72,66,51,77,76,83,72,82,90,65,81,84,80,81,76,84,132